Protein AF-A0A6A4UZ97-F1 (afdb_monomer_lite)

Radius of gyration: 13.57 Å; chains: 1; bounding box: 33×12×37 Å

Foldseek 3Di:
DQVVLVVQLVVLVVQLVVLVVQLVPPDDDPVSVVVSVVSNVVSVVSNVVSVVVNVVVVD

Secondary structure (DSSP, 8-state):
-HHHHHHHHHHHHHHHHHHHHHHHH--S-HHHHHHHHHHHHHHHHHHHHHHHHHHHT--

Sequence (59 aa):
MNKLIALICVISWSGFWAFGYLALSATADSQQLTVATILAAVGFLSGTFAYIALGRQHH

Structure (mmCIF, N/CA/C/O backbone):
data_AF-A0A6A4UZ97-F1
#
_entry.id   AF-A0A6A4UZ97-F1
#
loop_
_atom_site.group_PDB
_atom_site.id
_atom_site.type_symbol
_atom_site.label_atom_id
_atom_site.label_alt_id
_atom_site.label_comp_id
_atom_site.label_asym_id
_atom_site.label_entity_id
_atom_site.label_seq_id
_atom_site.pdbx_PDB_ins_code
_atom_site.Cartn_x
_atom_site.Cartn_y
_atom_site.Cartn_z
_atom_site.occupancy
_atom_site.B_iso_or_equiv
_atom_site.auth_seq_id
_atom_site.auth_comp_id
_atom_site.auth_asym_id
_atom_site.auth_atom_id
_atom_site.pdbx_PDB_model_num
ATOM 1 N N . MET A 1 1 ? -13.556 -4.670 16.193 1.00 59.84 1 MET A N 1
ATOM 2 C CA . MET A 1 1 ? -12.104 -4.940 16.052 1.00 59.84 1 MET A CA 1
ATOM 3 C C . MET A 1 1 ? -11.507 -3.930 15.064 1.00 59.84 1 MET A C 1
ATOM 5 O O . MET A 1 1 ? -10.859 -4.287 14.089 1.00 59.84 1 MET A O 1
ATOM 9 N N . ASN A 1 2 ? -11.731 -2.634 15.314 1.00 63.69 2 ASN A N 1
ATOM 10 C CA . ASN A 1 2 ? -11.683 -1.618 14.253 1.00 63.69 2 ASN A CA 1
ATOM 11 C C . ASN A 1 2 ? -10.255 -1.142 13.944 1.00 63.69 2 ASN A C 1
ATOM 13 O O . ASN A 1 2 ? -9.970 -0.750 12.818 1.00 63.69 2 ASN A O 1
ATOM 17 N N . LYS A 1 3 ? -9.321 -1.245 14.904 1.00 69.50 3 LYS A N 1
ATOM 18 C CA . LYS A 1 3 ? -7.916 -0.839 14.703 1.00 69.50 3 LYS A CA 1
ATOM 19 C C . LYS A 1 3 ? -7.197 -1.659 13.629 1.00 69.50 3 LYS A C 1
ATOM 21 O O . LYS A 1 3 ? -6.385 -1.111 12.894 1.00 69.50 3 LYS A O 1
ATOM 26 N N . LEU A 1 4 ? -7.499 -2.955 13.535 1.00 78.00 4 LEU A N 1
ATOM 27 C CA . LEU A 1 4 ? -6.839 -3.865 12.594 1.00 78.00 4 LEU A CA 1
ATOM 28 C C . LEU A 1 4 ? -7.280 -3.574 11.154 1.00 78.00 4 LEU A C 1
ATOM 30 O O . LEU A 1 4 ? -6.456 -3.492 10.251 1.00 78.00 4 LEU A O 1
ATOM 34 N N . ILE A 1 5 ? -8.572 -3.303 10.969 1.00 78.50 5 ILE A N 1
ATOM 35 C CA . ILE A 1 5 ? -9.140 -2.903 9.678 1.00 78.50 5 ILE A CA 1
ATOM 36 C C . ILE A 1 5 ? -8.627 -1.513 9.282 1.00 78.50 5 ILE A C 1
ATOM 38 O O . ILE A 1 5 ? -8.297 -1.299 8.119 1.00 78.50 5 ILE A O 1
ATOM 42 N N . ALA A 1 6 ? -8.475 -0.591 10.242 1.00 78.81 6 ALA A N 1
ATOM 43 C CA . ALA A 1 6 ? -7.913 0.734 9.979 1.00 78.81 6 ALA A CA 1
ATOM 44 C C . ALA A 1 6 ? -6.459 0.637 9.491 1.00 78.81 6 ALA A C 1
ATOM 46 O O . ALA A 1 6 ? -6.092 1.292 8.519 1.00 78.81 6 ALA A O 1
ATOM 47 N N . LEU A 1 7 ? -5.654 -0.235 10.108 1.00 83.50 7 LEU A N 1
ATOM 48 C CA . LEU A 1 7 ? -4.283 -0.524 9.678 1.00 83.50 7 LEU A CA 1
ATOM 49 C C . LEU A 1 7 ? -4.229 -1.092 8.256 1.00 83.50 7 LEU A C 1
ATOM 51 O O . LEU A 1 7 ? -3.464 -0.596 7.434 1.00 83.50 7 LEU A O 1
ATOM 55 N N . ILE A 1 8 ? -5.067 -2.085 7.944 1.00 82.19 8 ILE A N 1
ATOM 56 C CA . ILE A 1 8 ? -5.140 -2.677 6.596 1.00 82.19 8 ILE A CA 1
ATOM 57 C C . ILE A 1 8 ? -5.547 -1.625 5.558 1.00 82.19 8 ILE A C 1
ATOM 59 O O . ILE A 1 8 ? -5.014 -1.615 4.447 1.00 82.19 8 ILE A O 1
ATOM 63 N N . CYS A 1 9 ? -6.459 -0.723 5.924 1.00 83.19 9 CYS A N 1
ATOM 64 C CA . CYS A 1 9 ? -6.912 0.362 5.064 1.00 83.19 9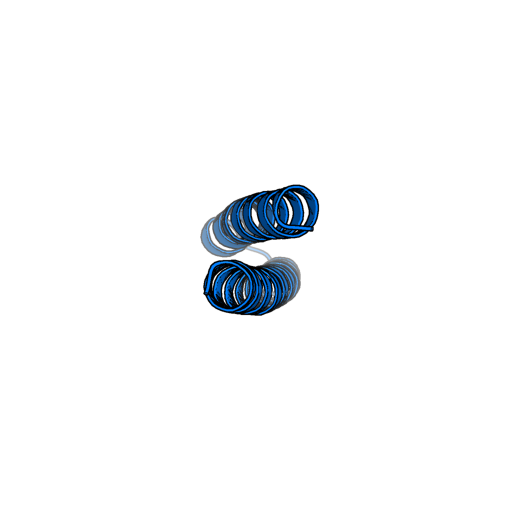 CYS A CA 1
ATOM 65 C C . CYS A 1 9 ? -5.771 1.339 4.745 1.00 83.19 9 CYS A C 1
ATOM 67 O O . CYS A 1 9 ? -5.551 1.659 3.578 1.00 83.19 9 CYS A O 1
ATOM 69 N N . VAL A 1 10 ? -5.001 1.751 5.761 1.00 84.50 10 VAL A N 1
ATOM 70 C CA . VAL A 1 10 ? -3.830 2.627 5.588 1.00 84.50 10 VAL A CA 1
ATOM 71 C C . VAL A 1 10 ? -2.755 1.945 4.743 1.00 84.50 10 VAL A C 1
ATOM 73 O O . VAL A 1 10 ? -2.295 2.532 3.770 1.00 84.50 10 VAL A O 1
ATOM 76 N N . ILE A 1 11 ? -2.400 0.693 5.052 1.00 86.19 11 ILE A N 1
ATOM 77 C CA . ILE A 1 11 ? -1.367 -0.054 4.315 1.00 86.19 11 ILE A CA 1
ATOM 78 C C . ILE A 1 11 ? -1.776 -0.256 2.851 1.00 86.19 11 ILE A C 1
ATOM 80 O O . ILE A 1 11 ? -0.957 -0.054 1.957 1.00 86.19 11 ILE A O 1
ATOM 84 N N . SER A 1 12 ? -3.040 -0.603 2.590 1.00 83.12 12 SER A N 1
ATOM 85 C CA . SER A 1 12 ? -3.547 -0.758 1.221 1.00 83.12 12 SER A CA 1
ATOM 86 C C . SER A 1 12 ? -3.496 0.558 0.445 1.00 83.12 12 SER A C 1
ATOM 88 O O . SER A 1 12 ? -3.086 0.566 -0.713 1.00 83.12 12 SER A O 1
ATOM 90 N N . TRP A 1 13 ? -3.849 1.682 1.078 1.00 79.75 13 TRP A N 1
ATOM 91 C CA . TRP A 1 13 ? -3.812 2.995 0.429 1.00 79.75 13 TRP A CA 1
ATOM 92 C C . TRP A 1 13 ? -2.382 3.480 0.172 1.00 79.75 13 TRP A C 1
ATOM 94 O O . TRP A 1 13 ? -2.087 3.998 -0.904 1.00 79.75 13 TRP A O 1
ATOM 104 N N . SER A 1 14 ? -1.467 3.253 1.118 1.00 83.69 14 SER A N 1
ATOM 105 C CA . SER A 1 14 ? -0.040 3.525 0.927 1.00 83.69 14 SER A CA 1
ATOM 106 C C . SER A 1 14 ? 0.559 2.660 -0.185 1.00 83.69 14 SER A C 1
ATOM 108 O O . SER A 1 14 ? 1.307 3.175 -1.014 1.00 83.69 14 SER A O 1
ATOM 110 N N . GLY A 1 15 ? 0.196 1.374 -0.250 1.00 79.31 15 GLY A N 1
ATOM 111 C CA . GLY A 1 15 ? 0.604 0.472 -1.329 1.00 79.31 15 GLY A CA 1
ATOM 112 C C . GLY A 1 15 ? 0.075 0.922 -2.691 1.00 79.31 15 GLY A C 1
ATOM 113 O O . GLY A 1 15 ? 0.844 1.011 -3.645 1.00 79.31 15 GLY A O 1
ATOM 114 N N . PHE A 1 16 ? -1.208 1.290 -2.771 1.00 82.56 16 PHE A N 1
ATOM 115 C CA . PHE A 1 16 ? -1.809 1.845 -3.985 1.00 82.56 16 PHE A CA 1
ATOM 116 C C . PHE A 1 16 ? -1.046 3.068 -4.500 1.00 82.56 16 PHE A C 1
ATOM 118 O O . PHE A 1 16 ? -0.708 3.115 -5.678 1.00 82.56 16 PHE A O 1
ATOM 125 N N . TRP A 1 17 ? -0.724 4.031 -3.634 1.00 78.88 17 TRP A N 1
ATOM 126 C CA . TRP A 1 17 ? 0.004 5.233 -4.048 1.00 78.88 17 TRP A CA 1
ATOM 127 C C . TRP A 1 17 ? 1.461 4.958 -4.428 1.00 78.88 17 TRP A C 1
ATOM 129 O O . TRP A 1 17 ? 1.948 5.538 -5.396 1.00 78.88 17 TRP A O 1
ATOM 139 N N . ALA A 1 18 ? 2.148 4.049 -3.731 1.00 82.69 18 ALA A N 1
ATOM 140 C CA . ALA A 1 18 ? 3.520 3.673 -4.068 1.00 82.69 18 ALA A CA 1
ATOM 141 C C . ALA A 1 18 ? 3.603 2.989 -5.444 1.00 82.69 18 ALA A C 1
ATOM 143 O O . ALA A 1 18 ? 4.396 3.394 -6.297 1.00 82.69 18 ALA A O 1
ATOM 144 N N . PHE A 1 19 ? 2.751 1.990 -5.694 1.00 80.94 19 PHE A N 1
ATOM 145 C CA . PHE A 1 19 ? 2.726 1.280 -6.976 1.00 80.94 19 PHE A CA 1
ATOM 146 C C . PHE A 1 19 ? 2.056 2.089 -8.091 1.00 80.94 19 PHE A C 1
ATOM 148 O O . PHE A 1 19 ? 2.465 1.990 -9.243 1.00 80.94 19 PHE A O 1
ATOM 155 N N . GLY A 1 20 ? 1.099 2.955 -7.756 1.00 81.00 20 GLY A N 1
ATOM 156 C CA . GLY A 1 20 ? 0.514 3.924 -8.679 1.00 81.00 20 GLY A CA 1
ATOM 157 C C . GLY A 1 20 ? 1.541 4.946 -9.164 1.00 81.00 20 GLY A C 1
ATOM 158 O O . GLY A 1 20 ? 1.612 5.212 -10.360 1.00 81.00 20 GLY A O 1
ATOM 159 N N . TYR A 1 21 ? 2.402 5.458 -8.278 1.00 81.00 21 TYR A N 1
ATOM 160 C CA . TYR A 1 21 ? 3.500 6.341 -8.678 1.00 81.00 21 TYR A CA 1
ATOM 161 C C . TYR A 1 21 ? 4.515 5.619 -9.571 1.00 81.00 21 TYR A C 1
ATOM 163 O O . TYR A 1 21 ? 4.915 6.155 -10.601 1.00 81.00 21 TYR A O 1
ATOM 171 N N . LEU A 1 22 ? 4.880 4.377 -9.231 1.00 79.12 22 LEU A N 1
ATOM 172 C CA . LEU A 1 22 ? 5.747 3.548 -10.077 1.00 79.12 22 LEU A CA 1
ATOM 173 C C . LEU A 1 22 ? 5.134 3.297 -11.462 1.00 79.12 22 LEU A C 1
ATOM 175 O O . LEU A 1 22 ? 5.858 3.324 -12.451 1.00 79.12 22 LEU A O 1
ATOM 179 N N . ALA A 1 23 ? 3.814 3.114 -11.549 1.00 78.75 23 ALA A N 1
ATOM 180 C CA . ALA A 1 23 ? 3.113 2.998 -12.824 1.00 78.75 23 ALA A CA 1
ATOM 181 C C . ALA A 1 23 ? 3.135 4.315 -13.619 1.00 78.75 23 ALA A C 1
ATOM 183 O O . ALA A 1 23 ? 3.372 4.284 -14.821 1.00 78.75 23 ALA A O 1
ATOM 184 N N . LEU A 1 24 ? 2.936 5.470 -12.971 1.00 76.12 24 LEU A N 1
ATOM 185 C CA . LEU A 1 24 ? 2.990 6.776 -13.645 1.00 76.12 24 LEU A CA 1
ATOM 186 C C . LEU A 1 24 ? 4.409 7.169 -14.092 1.00 76.12 24 LEU A C 1
ATOM 188 O O . LEU A 1 24 ? 4.556 7.841 -15.110 1.00 76.12 24 LEU A O 1
ATOM 192 N N . SER A 1 25 ? 5.445 6.784 -13.341 1.00 77.88 25 SER A N 1
ATOM 193 C CA . SER A 1 25 ? 6.850 7.086 -13.659 1.00 77.88 25 SER A CA 1
ATOM 194 C C . SER A 1 25 ? 7.538 6.040 -14.541 1.00 77.88 25 SER A C 1
ATOM 196 O O . SER A 1 25 ? 8.698 6.229 -14.903 1.00 77.88 25 SER A O 1
ATOM 198 N N . ALA A 1 26 ? 6.872 4.941 -14.896 1.00 75.06 26 ALA A N 1
ATOM 199 C CA . ALA A 1 26 ? 7.441 3.937 -15.785 1.00 75.06 26 ALA A CA 1
ATOM 200 C C . ALA A 1 26 ? 7.399 4.431 -17.245 1.00 75.06 26 ALA A C 1
ATOM 202 O O . ALA A 1 26 ? 6.386 4.324 -17.930 1.00 75.06 26 ALA A O 1
ATOM 203 N N . THR A 1 27 ? 8.514 4.995 -17.719 1.00 65.69 27 THR A N 1
ATOM 204 C CA . THR A 1 27 ? 8.590 5.672 -19.030 1.00 65.69 27 THR A CA 1
ATOM 205 C C . THR A 1 27 ? 9.030 4.767 -20.189 1.00 65.69 27 THR A C 1
ATOM 207 O O . THR A 1 27 ? 8.785 5.106 -21.341 1.00 65.69 27 THR A O 1
ATOM 210 N N . ALA A 1 28 ? 9.701 3.638 -19.926 1.00 64.38 28 ALA A N 1
ATOM 211 C CA . ALA A 1 28 ? 10.422 2.894 -20.973 1.00 64.38 28 ALA A CA 1
ATOM 212 C C . ALA A 1 28 ? 10.125 1.387 -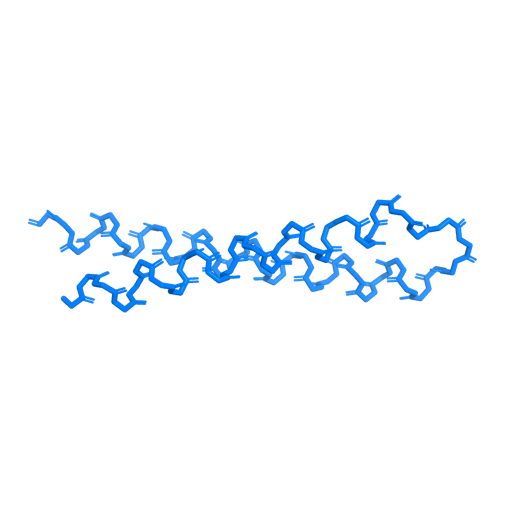21.049 1.00 64.38 28 ALA A C 1
ATOM 214 O O . ALA A 1 28 ? 10.447 0.765 -22.057 1.00 64.38 28 ALA A O 1
ATOM 215 N N . ASP A 1 29 ? 9.514 0.795 -20.019 1.00 71.69 29 ASP A N 1
ATOM 216 C CA . ASP A 1 29 ? 9.375 -0.657 -19.918 1.00 71.69 29 ASP A CA 1
ATOM 217 C C . ASP A 1 29 ? 7.901 -1.058 -19.757 1.00 71.69 29 ASP A C 1
ATOM 219 O O . ASP A 1 29 ? 7.293 -0.915 -18.691 1.00 71.69 29 ASP A O 1
ATOM 223 N N . SER A 1 30 ? 7.306 -1.545 -20.851 1.00 73.75 30 SER A N 1
ATOM 224 C CA . SER A 1 30 ? 5.901 -1.972 -20.917 1.00 73.75 30 SER A CA 1
ATOM 225 C C . SER A 1 30 ? 5.567 -3.060 -19.886 1.00 73.75 30 SER A C 1
ATOM 227 O O . SER A 1 30 ? 4.428 -3.150 -19.413 1.00 73.75 30 SER A O 1
ATOM 229 N N . GLN A 1 31 ? 6.554 -3.879 -19.501 1.00 77.94 31 GLN A N 1
ATOM 230 C CA . GLN A 1 31 ? 6.375 -4.934 -18.508 1.00 77.94 31 GLN A CA 1
ATOM 231 C C . GLN A 1 31 ? 6.328 -4.358 -17.087 1.00 77.94 31 GLN A C 1
ATOM 233 O O . GLN A 1 31 ? 5.455 -4.752 -16.311 1.00 77.94 31 GLN A O 1
ATOM 238 N N . GLN A 1 32 ? 7.184 -3.383 -16.750 1.00 76.69 32 GLN A N 1
ATOM 239 C CA . GLN A 1 32 ? 7.078 -2.664 -15.469 1.00 76.69 32 GLN A CA 1
ATOM 240 C C . GLN A 1 32 ? 5.755 -1.911 -15.340 1.00 76.69 32 GLN A C 1
ATOM 242 O O . GLN A 1 32 ? 5.128 -1.986 -14.285 1.00 76.69 32 GLN A O 1
ATOM 247 N N . LEU A 1 33 ? 5.298 -1.251 -16.410 1.00 81.94 33 LEU A N 1
ATOM 248 C CA . LEU A 1 33 ? 3.987 -0.594 -16.452 1.00 8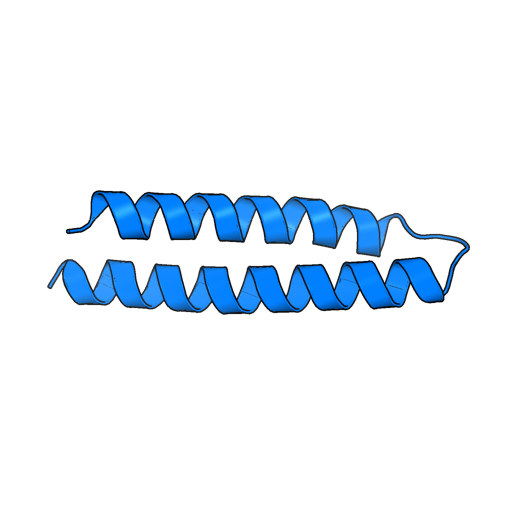1.94 33 LEU A CA 1
ATOM 249 C C . LEU A 1 33 ? 2.855 -1.573 -16.119 1.00 81.94 33 LEU A C 1
ATOM 251 O O . LEU A 1 33 ? 2.002 -1.282 -15.281 1.00 81.94 33 LEU A O 1
ATOM 255 N N . THR A 1 34 ? 2.868 -2.757 -16.733 1.00 83.06 34 THR A N 1
ATOM 256 C CA . THR A 1 34 ? 1.840 -3.788 -16.518 1.00 83.06 34 THR A CA 1
ATOM 257 C C . THR A 1 34 ? 1.859 -4.317 -15.082 1.00 83.06 34 THR A C 1
ATOM 259 O O . THR A 1 34 ? 0.819 -4.422 -14.438 1.00 83.06 34 THR A O 1
ATOM 262 N N . VAL A 1 35 ? 3.039 -4.608 -14.530 1.00 85.06 35 VAL A N 1
ATOM 263 C CA . VAL A 1 35 ? 3.150 -5.108 -13.150 1.00 85.06 35 VAL A CA 1
ATOM 264 C C . VAL A 1 35 ? 2.759 -4.029 -12.135 1.00 85.06 35 VAL A C 1
ATOM 266 O O . VAL A 1 35 ? 2.013 -4.313 -11.196 1.00 85.06 35 VAL A O 1
ATOM 269 N N . ALA A 1 36 ? 3.203 -2.785 -12.331 1.00 82.19 36 ALA A N 1
ATOM 270 C CA . ALA A 1 36 ? 2.890 -1.670 -11.440 1.00 82.19 36 ALA A CA 1
ATOM 271 C C . ALA A 1 36 ? 1.394 -1.318 -11.460 1.00 82.19 36 ALA A C 1
ATOM 273 O O . ALA A 1 36 ? 0.805 -1.080 -10.406 1.00 82.19 36 ALA A O 1
ATOM 274 N N . THR A 1 37 ? 0.752 -1.357 -12.632 1.00 81.06 37 THR A N 1
ATOM 275 C CA . THR A 1 37 ? -0.700 -1.136 -12.755 1.00 81.06 37 THR A CA 1
ATOM 276 C C . THR A 1 37 ? -1.518 -2.248 -12.106 1.00 81.06 37 THR A C 1
ATOM 278 O O . THR A 1 37 ? -2.500 -1.944 -11.430 1.00 81.06 37 THR A O 1
ATOM 281 N N . ILE A 1 38 ? -1.109 -3.517 -1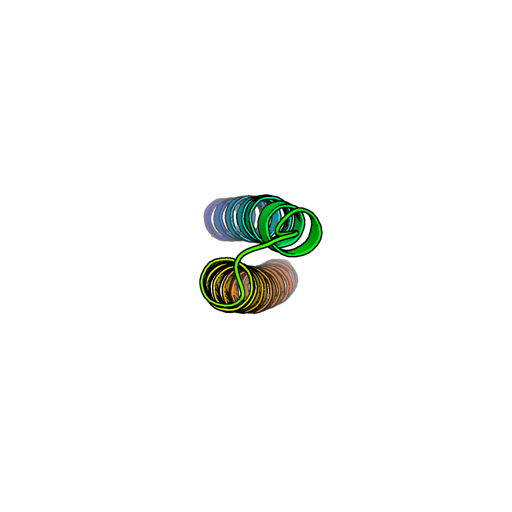2.225 1.00 83.69 38 ILE A N 1
ATOM 282 C CA . ILE A 1 38 ? -1.776 -4.635 -11.535 1.00 83.69 38 ILE A CA 1
ATOM 283 C C . ILE A 1 38 ? -1.635 -4.494 -10.014 1.00 83.69 38 ILE A C 1
ATOM 285 O O . ILE A 1 38 ? -2.627 -4.625 -9.296 1.00 83.69 38 ILE A O 1
ATOM 289 N N . LEU A 1 39 ? -0.439 -4.178 -9.506 1.00 81.38 39 LEU A N 1
ATOM 290 C CA . LEU A 1 39 ? -0.238 -3.960 -8.068 1.00 81.38 39 LEU A CA 1
ATOM 291 C C . LEU A 1 39 ? -1.028 -2.753 -7.548 1.00 81.38 39 LEU A C 1
ATOM 293 O O . LEU A 1 39 ? -1.611 -2.829 -6.465 1.00 81.38 39 LEU A O 1
ATOM 297 N N . ALA A 1 40 ? -1.105 -1.670 -8.326 1.00 81.19 40 ALA A N 1
ATOM 298 C CA . ALA A 1 40 ? -1.960 -0.533 -8.008 1.00 81.19 40 ALA A CA 1
ATOM 299 C C . ALA A 1 40 ? -3.443 -0.950 -7.982 1.00 81.19 40 ALA A C 1
ATOM 301 O O . ALA A 1 40 ? -4.137 -0.681 -7.005 1.00 81.19 40 ALA A O 1
ATOM 302 N N . ALA A 1 41 ? -3.933 -1.683 -8.984 1.00 82.88 41 ALA A N 1
ATOM 303 C CA . ALA A 1 41 ? -5.318 -2.155 -9.019 1.00 82.88 41 ALA A CA 1
ATOM 304 C C . ALA A 1 41 ? -5.665 -3.043 -7.808 1.00 82.88 41 ALA A C 1
ATOM 306 O O . ALA A 1 41 ? -6.723 -2.874 -7.198 1.00 82.88 41 ALA A O 1
ATOM 307 N N . VAL A 1 42 ? -4.758 -3.939 -7.409 1.00 83.88 42 VAL A N 1
ATOM 308 C CA . VAL A 1 42 ? -4.928 -4.786 -6.218 1.00 83.88 42 VAL A CA 1
ATOM 309 C C . VAL A 1 42 ? -4.949 -3.946 -4.937 1.00 83.88 42 VAL A C 1
ATOM 311 O O . VAL A 1 42 ? -5.844 -4.140 -4.114 1.00 83.88 42 VAL A O 1
ATOM 314 N N . GLY A 1 43 ? -4.033 -2.981 -4.785 1.00 81.94 43 GLY A N 1
ATOM 315 C CA . GLY A 1 43 ? -4.011 -2.067 -3.635 1.00 81.94 43 GLY A CA 1
ATOM 316 C C . GLY A 1 43 ? -5.257 -1.177 -3.545 1.00 81.94 43 GLY A C 1
ATOM 317 O O . GLY 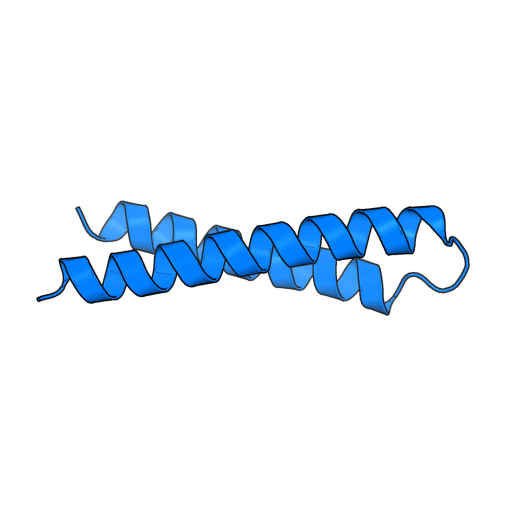A 1 43 ? -5.761 -0.909 -2.453 1.00 81.94 43 GLY A O 1
ATOM 318 N N . PHE A 1 44 ? -5.810 -0.771 -4.690 1.00 80.12 44 PHE A N 1
ATOM 319 C CA . PHE A 1 44 ? -7.045 0.008 -4.760 1.00 80.12 44 PHE A CA 1
ATOM 320 C C . PHE A 1 44 ? -8.267 -0.820 -4.348 1.00 80.12 44 PHE A C 1
ATOM 322 O O . PHE A 1 44 ? -9.103 -0.358 -3.566 1.00 80.12 44 PHE A O 1
ATOM 329 N N . LEU A 1 45 ? -8.356 -2.064 -4.829 1.00 82.62 45 LEU A N 1
ATOM 330 C CA . LEU A 1 45 ? -9.428 -2.991 -4.469 1.00 82.62 45 LEU A CA 1
ATOM 331 C C . LEU A 1 45 ? -9.369 -3.364 -2.986 1.00 82.62 45 LEU A C 1
ATOM 333 O O . LEU A 1 45 ? -10.388 -3.259 -2.302 1.00 82.62 45 LEU A O 1
ATOM 337 N N . SER A 1 46 ? -8.193 -3.734 -2.466 1.00 78.81 46 SER A N 1
ATOM 338 C CA . SER A 1 46 ? -8.030 -4.079 -1.048 1.00 78.81 46 SER A CA 1
ATOM 339 C C . SER A 1 46 ? -8.279 -2.876 -0.135 1.00 78.81 46 SER A C 1
ATOM 341 O O . SER A 1 46 ? -8.929 -3.022 0.901 1.00 78.81 46 SER A O 1
ATOM 343 N N . GLY A 1 47 ? -7.843 -1.677 -0.540 1.00 78.44 47 GLY A N 1
ATOM 344 C CA . GLY A 1 47 ? -8.071 -0.428 0.189 1.00 78.44 47 GLY A CA 1
ATOM 345 C C . GLY A 1 47 ? -9.545 -0.041 0.247 1.00 78.44 47 GLY A C 1
ATOM 346 O O . GLY A 1 47 ? -10.057 0.264 1.322 1.00 78.44 47 GLY A O 1
ATOM 347 N N . THR A 1 48 ? -10.254 -0.142 -0.878 1.00 81.69 48 THR A N 1
ATOM 348 C CA . THR A 1 48 ? -11.693 0.156 -0.947 1.00 81.69 48 THR A CA 1
ATOM 349 C C . THR A 1 48 ? -12.506 -0.845 -0.122 1.00 81.69 48 THR A C 1
ATOM 351 O O . THR A 1 48 ? -13.400 -0.450 0.629 1.00 81.69 48 THR A O 1
ATOM 354 N N . PHE A 1 49 ? -12.167 -2.138 -0.186 1.00 79.25 49 PHE A N 1
ATOM 355 C CA . PHE A 1 49 ? -12.818 -3.169 0.629 1.00 79.25 49 PHE A CA 1
ATOM 356 C C . PHE A 1 49 ? -12.576 -2.959 2.128 1.00 79.25 49 PHE A C 1
ATOM 358 O O . PHE A 1 49 ? -13.518 -3.048 2.917 1.00 79.25 49 PHE A O 1
ATOM 365 N N . ALA A 1 50 ? -11.339 -2.643 2.522 1.00 78.50 50 ALA A N 1
ATOM 366 C CA . ALA A 1 50 ? -10.995 -2.341 3.908 1.00 78.50 50 ALA A CA 1
ATOM 367 C C . ALA A 1 50 ? -11.718 -1.083 4.414 1.00 78.50 50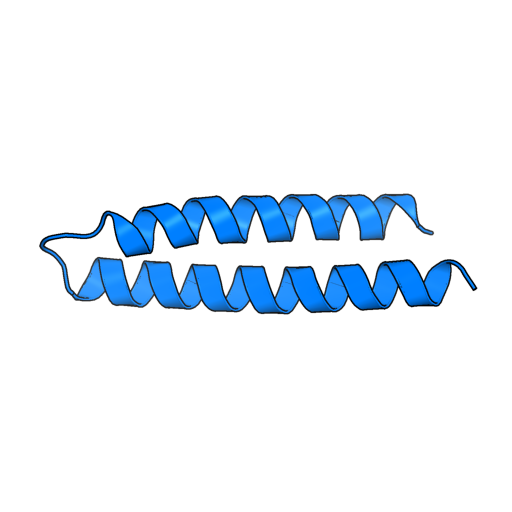 ALA A C 1
ATOM 369 O O . ALA A 1 50 ? -12.215 -1.084 5.539 1.00 78.50 50 ALA A O 1
ATOM 370 N N . TYR A 1 51 ? -11.852 -0.050 3.576 1.00 73.88 51 TYR A N 1
ATOM 371 C CA . TYR A 1 51 ? -12.564 1.184 3.915 1.00 73.88 51 TYR A CA 1
ATOM 372 C C . TYR A 1 51 ? -14.059 0.938 4.152 1.00 73.88 51 TYR A C 1
ATOM 374 O O . TYR A 1 51 ? -14.605 1.337 5.183 1.00 73.88 51 TYR A O 1
ATOM 382 N N . ILE A 1 52 ? -14.714 0.207 3.242 1.00 77.94 52 ILE A N 1
ATOM 383 C CA . ILE A 1 52 ? -16.128 -0.171 3.384 1.00 77.94 52 ILE A CA 1
ATOM 384 C C . ILE A 1 52 ? -16.326 -1.062 4.619 1.00 77.94 52 ILE A C 1
ATOM 386 O O . ILE A 1 52 ? -17.290 -0.876 5.363 1.00 77.94 52 ILE A O 1
ATOM 390 N N . ALA A 1 53 ? -15.423 -2.017 4.862 1.00 72.12 53 ALA A N 1
ATOM 391 C CA . ALA A 1 53 ? -15.472 -2.879 6.040 1.00 72.12 53 ALA A CA 1
ATOM 392 C C . ALA A 1 53 ? -15.295 -2.086 7.346 1.00 72.12 53 ALA A C 1
ATOM 394 O O . ALA A 1 53 ? -15.988 -2.370 8.322 1.00 72.12 53 ALA A O 1
ATOM 395 N N . LEU A 1 54 ? -14.426 -1.069 7.361 1.00 71.94 54 LEU A N 1
ATOM 396 C CA . LEU A 1 54 ? -14.225 -0.196 8.518 1.00 71.94 54 LEU A CA 1
ATOM 397 C C . LEU A 1 54 ? -15.491 0.598 8.850 1.00 71.94 54 LEU A C 1
ATOM 399 O O . LEU A 1 54 ? -15.913 0.618 10.005 1.00 71.94 54 LEU A O 1
ATOM 403 N N . GLY A 1 55 ? -16.110 1.212 7.836 1.00 71.12 55 GLY A N 1
ATOM 404 C CA . GLY A 1 55 ? -17.348 1.977 8.001 1.00 71.12 55 GLY A CA 1
ATOM 405 C C . GLY A 1 55 ? -18.517 1.106 8.461 1.00 71.12 55 GLY A C 1
ATOM 406 O O . GLY A 1 55 ? -19.302 1.520 9.308 1.00 71.12 55 GLY A O 1
ATOM 407 N N . ARG A 1 56 ? -18.593 -0.140 7.977 1.00 69.56 56 ARG A N 1
ATOM 408 C CA . ARG A 1 56 ? -19.657 -1.083 8.349 1.00 69.56 56 ARG A CA 1
ATOM 409 C C . ARG A 1 56 ? -19.512 -1.647 9.768 1.00 69.56 56 ARG A C 1
ATOM 411 O O . ARG A 1 56 ? -20.513 -2.033 10.347 1.00 69.56 56 ARG A O 1
ATOM 418 N N . GLN A 1 57 ? -18.298 -1.699 10.326 1.00 61.81 57 GLN A N 1
ATOM 419 C CA . GLN A 1 57 ? -18.059 -2.114 11.722 1.00 61.81 57 GLN A CA 1
ATOM 420 C C . GLN A 1 57 ? -18.173 -0.971 12.744 1.00 61.81 57 GLN A C 1
ATOM 422 O O . GLN A 1 57 ? -17.990 -1.198 13.940 1.00 61.81 57 GLN A O 1
ATOM 427 N N . HIS A 1 58 ? -18.395 0.262 12.287 1.00 55.66 58 HIS A N 1
ATOM 428 C CA . HIS A 1 58 ? -18.581 1.430 13.151 1.00 55.66 58 HIS A CA 1
ATOM 429 C C . HIS A 1 58 ? -20.058 1.774 13.421 1.00 55.66 58 HIS A C 1
ATOM 431 O O . HIS A 1 58 ? -20.306 2.656 14.242 1.00 55.66 58 HIS A O 1
ATOM 437 N N . HIS A 1 59 ? -20.997 1.091 12.756 1.00 46.53 59 HIS A N 1
ATOM 438 C CA . HIS A 1 59 ? -22.439 1.110 13.031 1.00 46.53 59 HIS A CA 1
ATOM 439 C C . HIS A 1 59 ? -22.835 -0.080 13.908 1.00 46.53 59 HIS A C 1
ATOM 441 O O . HIS A 1 59 ? -23.792 0.088 14.694 1.00 46.53 59 HIS A O 1
#

pLDDT: mean 77.05, std 7.73, range [46.53, 86.19]